Protein AF-A0A4U2G630-F1 (afdb_monomer_lite)

Structure (mmCIF, N/CA/C/O backbone):
data_AF-A0A4U2G630-F1
#
_entry.id   AF-A0A4U2G630-F1
#
loop_
_atom_site.group_PDB
_atom_site.id
_atom_site.type_symbol
_atom_site.label_atom_id
_atom_site.label_alt_id
_atom_site.label_comp_id
_atom_site.label_asym_id
_atom_site.label_entity_id
_atom_site.label_seq_id
_atom_site.pdbx_PDB_ins_code
_atom_site.Cartn_x
_atom_site.Cartn_y
_atom_site.Cartn_z
_atom_site.occupancy
_atom_site.B_iso_or_equiv
_atom_site.auth_seq_id
_atom_site.auth_comp_id
_atom_site.auth_asym_id
_atom_site.auth_atom_id
_atom_site.pdbx_PDB_model_num
ATOM 1 N N . ASP A 1 1 ? -2.296 0.374 -13.682 1.00 56.25 1 ASP A N 1
ATOM 2 C CA . ASP A 1 1 ? -2.463 1.040 -12.369 1.00 56.25 1 ASP A CA 1
ATOM 3 C C . ASP A 1 1 ? -3.712 0.517 -11.654 1.00 56.25 1 ASP A C 1
ATOM 5 O O . ASP A 1 1 ? -4.843 0.798 -12.035 1.00 56.25 1 ASP A O 1
ATOM 9 N N . GLY A 1 2 ? -3.519 -0.343 -10.653 1.00 74.00 2 GLY A N 1
ATOM 10 C CA . GLY A 1 2 ? -4.614 -0.911 -9.863 1.00 74.00 2 GLY A CA 1
ATOM 11 C C . GLY A 1 2 ? -4.872 -0.091 -8.603 1.00 74.00 2 GLY A C 1
ATOM 12 O O . GLY A 1 2 ? -3.931 0.359 -7.964 1.00 74.00 2 GLY A O 1
ATOM 13 N N . THR A 1 3 ? -6.135 0.055 -8.215 1.00 87.50 3 THR A N 1
ATOM 14 C CA . THR A 1 3 ? -6.516 0.613 -6.913 1.00 87.50 3 THR A CA 1
ATOM 15 C C . THR A 1 3 ? -7.260 -0.457 -6.136 1.00 87.50 3 THR A C 1
ATOM 17 O O . THR A 1 3 ? -8.222 -1.035 -6.648 1.00 87.50 3 THR A O 1
ATOM 20 N N . LEU A 1 4 ? -6.842 -0.709 -4.899 1.00 91.75 4 LEU A N 1
ATOM 21 C CA . LEU A 1 4 ? -7.585 -1.564 -3.986 1.00 91.75 4 LEU A CA 1
ATOM 22 C C . LEU A 1 4 ? -8.609 -0.716 -3.230 1.00 91.75 4 LEU A C 1
ATOM 24 O O . LEU A 1 4 ? -8.267 0.319 -2.662 1.00 91.75 4 LEU A O 1
ATOM 28 N N . ILE A 1 5 ? -9.860 -1.170 -3.214 1.00 93.75 5 ILE A N 1
ATOM 29 C CA . ILE A 1 5 ? -10.933 -0.574 -2.418 1.00 93.75 5 ILE A CA 1
ATOM 30 C C . ILE A 1 5 ? -11.453 -1.651 -1.474 1.00 93.75 5 ILE A C 1
ATOM 32 O O . ILE A 1 5 ? -11.800 -2.742 -1.926 1.00 93.75 5 ILE A O 1
ATOM 36 N N . PHE A 1 6 ? -11.508 -1.336 -0.185 1.00 94.50 6 PHE A N 1
ATOM 37 C CA . PHE A 1 6 ? -12.035 -2.211 0.861 1.00 94.50 6 PHE A CA 1
ATOM 38 C C . PHE A 1 6 ? -12.842 -1.400 1.877 1.00 94.50 6 PHE A C 1
ATOM 40 O O . PHE A 1 6 ? -12.805 -0.167 1.883 1.00 94.50 6 PHE A O 1
ATOM 47 N N . THR A 1 7 ? -13.625 -2.085 2.699 1.00 96.19 7 THR A N 1
ATOM 48 C CA . THR A 1 7 ? -14.614 -1.477 3.597 1.00 96.19 7 THR A CA 1
ATOM 49 C C . THR A 1 7 ? -14.462 -1.964 5.031 1.00 96.19 7 THR A C 1
ATOM 51 O O . THR A 1 7 ? -13.826 -2.988 5.280 1.00 96.19 7 THR A O 1
ATOM 54 N N . ASP A 1 8 ? -15.118 -1.285 5.973 1.00 95.25 8 ASP A N 1
ATOM 55 C CA . ASP A 1 8 ? -15.213 -1.753 7.363 1.00 95.25 8 ASP A CA 1
ATOM 56 C C . ASP A 1 8 ? -15.733 -3.193 7.442 1.00 95.25 8 ASP A C 1
ATOM 58 O O .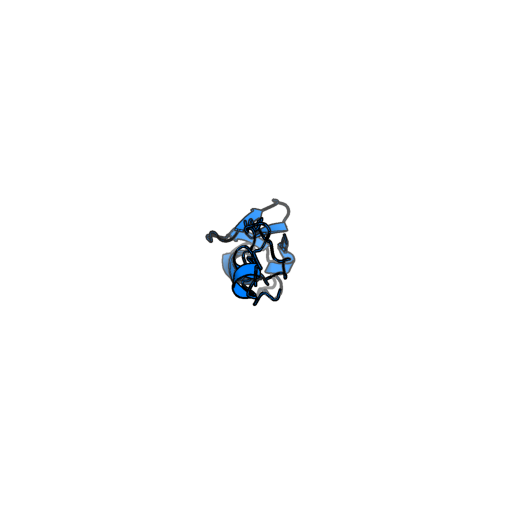 ASP A 1 8 ? -15.243 -4.000 8.224 1.00 95.25 8 ASP A O 1
ATOM 62 N N . ALA A 1 9 ? -16.706 -3.546 6.596 1.00 93.75 9 ALA A N 1
ATOM 63 C CA . ALA A 1 9 ? -17.265 -4.894 6.554 1.00 93.75 9 ALA A CA 1
ATOM 64 C C . ALA A 1 9 ? -16.233 -5.942 6.103 1.00 93.75 9 ALA A C 1
ATOM 66 O O . ALA A 1 9 ? -16.242 -7.068 6.605 1.00 93.75 9 ALA A O 1
ATOM 67 N N . ASP A 1 10 ? -15.331 -5.576 5.189 1.00 94.00 10 ASP A N 1
ATOM 68 C CA . ASP A 1 10 ? -14.247 -6.461 4.758 1.00 94.00 10 ASP A CA 1
ATOM 69 C C . ASP A 1 10 ? -13.258 -6.698 5.907 1.00 94.00 10 ASP A C 1
ATOM 71 O O . ASP A 1 10 ? -12.866 -7.836 6.152 1.00 94.00 10 ASP A O 1
ATOM 75 N N . LEU A 1 11 ? -12.924 -5.653 6.673 1.00 92.62 11 LEU A N 1
ATOM 76 C CA . LEU A 1 11 ? -12.021 -5.746 7.829 1.00 92.62 11 LEU A CA 1
ATOM 77 C C . LEU A 1 11 ? -12.637 -6.487 9.023 1.00 92.62 11 LEU A C 1
ATOM 79 O O . LEU A 1 11 ? -11.943 -7.197 9.746 1.00 92.62 11 LEU A O 1
ATOM 83 N N . LEU A 1 12 ? -13.951 -6.361 9.214 1.00 93.19 12 LEU A N 1
ATOM 84 C CA . LEU A 1 12 ? -14.703 -7.075 10.248 1.00 93.19 12 LEU A CA 1
ATOM 85 C C . LEU A 1 12 ? -15.044 -8.517 9.849 1.00 93.19 12 LEU A C 1
ATOM 87 O O . LEU A 1 12 ? -15.644 -9.255 10.635 1.00 93.19 12 LEU A O 1
ATOM 91 N N . THR A 1 13 ? -14.679 -8.955 8.641 1.00 91.44 13 THR A N 1
ATOM 92 C CA . THR A 1 13 ? -14.946 -10.327 8.208 1.00 91.44 13 THR A CA 1
ATOM 93 C C . THR A 1 13 ? -14.196 -11.317 9.096 1.00 91.44 13 THR A C 1
ATOM 95 O O . THR A 1 13 ? -12.972 -11.364 9.129 1.00 91.44 13 THR A O 1
ATOM 98 N N . GLY A 1 14 ? -14.953 -12.151 9.811 1.00 83.94 14 GLY A N 1
ATOM 99 C CA . GLY A 1 14 ? -14.401 -13.130 10.750 1.00 83.94 14 GLY A CA 1
ATOM 100 C C . GLY A 1 14 ? -14.114 -12.578 12.148 1.00 83.94 14 GLY A C 1
ATOM 101 O O . GLY A 1 14 ? -13.742 -13.360 13.020 1.00 83.94 14 GLY A O 1
ATOM 102 N N . ALA A 1 15 ? -14.338 -11.282 12.387 1.00 89.75 15 ALA A N 1
ATOM 103 C CA . ALA A 1 15 ? -14.334 -10.722 13.730 1.00 89.75 15 ALA A CA 1
ATOM 104 C C . ALA A 1 15 ? -15.608 -11.151 14.476 1.00 89.75 15 ALA A C 1
ATOM 106 O O . ALA A 1 15 ? -16.712 -11.137 13.926 1.00 89.75 15 ALA A O 1
ATOM 107 N N . THR A 1 16 ? -15.452 -11.562 15.732 1.00 90.31 16 THR A N 1
ATOM 108 C CA . THR A 1 16 ? -16.563 -11.974 16.593 1.00 90.31 16 THR A CA 1
ATOM 109 C C . THR A 1 16 ? -16.348 -11.443 17.991 1.00 90.31 16 THR A C 1
ATOM 111 O O . THR A 1 16 ? -15.246 -11.571 18.523 1.00 90.31 16 THR A O 1
ATOM 114 N N . ASP A 1 17 ? -17.419 -10.952 18.590 1.00 91.00 17 ASP A N 1
ATOM 115 C CA . ASP A 1 17 ? -17.475 -10.633 20.006 1.00 91.00 17 ASP A CA 1
ATOM 116 C C . ASP A 1 17 ? -18.181 -11.763 20.778 1.00 91.00 17 ASP A C 1
ATOM 118 O O . ASP A 1 17 ? -19.126 -12.369 20.254 1.00 91.00 17 ASP A O 1
ATOM 122 N N . ILE A 1 18 ? -17.707 -12.105 21.983 1.00 91.94 18 ILE A N 1
ATOM 123 C CA . ILE A 1 18 ? -18.263 -13.244 22.739 1.00 91.94 18 ILE A CA 1
ATOM 124 C C . ILE A 1 18 ? -19.534 -12.874 23.513 1.00 91.94 18 ILE A C 1
ATOM 126 O O . ILE A 1 18 ? -20.391 -13.735 23.743 1.00 91.94 18 ILE A O 1
ATOM 130 N N . GLU A 1 19 ? -19.700 -11.597 23.833 1.00 93.25 19 GLU A N 1
ATOM 131 C CA . GLU A 1 19 ? -20.904 -10.997 24.393 1.00 93.25 19 GLU A CA 1
ATOM 132 C C . GLU A 1 19 ? -21.966 -10.731 23.309 1.00 93.25 19 GLU A C 1
ATOM 134 O O . GLU A 1 19 ? -23.166 -10.699 23.605 1.00 93.25 19 GLU A O 1
ATOM 139 N N . GLY A 1 20 ? -21.544 -10.668 22.044 1.00 88.25 20 GLY A N 1
ATOM 140 C CA . GLY A 1 20 ? -22.388 -10.451 20.874 1.00 88.25 20 GLY A CA 1
ATOM 141 C C . GLY A 1 20 ? -22.630 -8.975 20.561 1.00 88.25 20 GLY A C 1
ATOM 142 O O . GLY A 1 20 ? -23.628 -8.659 19.903 1.00 88.25 20 GLY A O 1
ATOM 143 N N . ASP A 1 21 ? -21.753 -8.091 21.036 1.00 92.88 21 ASP A N 1
ATOM 144 C CA . ASP A 1 21 ? -21.815 -6.659 20.776 1.00 92.88 21 ASP A CA 1
ATOM 145 C C . ASP A 1 21 ? -21.473 -6.317 19.315 1.00 92.88 21 ASP A C 1
ATOM 147 O O . ASP A 1 21 ? -20.886 -7.096 18.555 1.00 92.88 21 ASP A O 1
ATOM 151 N N . ASN A 1 22 ? -21.922 -5.138 18.878 1.00 93.06 22 ASN A N 1
ATOM 152 C CA . ASN A 1 22 ? -21.716 -4.695 17.504 1.00 93.06 22 ASN A CA 1
ATOM 153 C C . ASN A 1 22 ? -20.299 -4.144 17.323 1.00 93.06 22 ASN A C 1
ATOM 155 O O . ASN A 1 22 ? -19.966 -3.104 17.883 1.00 93.06 22 ASN A O 1
ATOM 159 N N . LEU A 1 23 ? -19.531 -4.762 16.429 1.00 95.06 23 LEU A N 1
ATOM 160 C CA . LEU A 1 23 ? -18.167 -4.348 16.120 1.00 95.06 23 LEU A CA 1
ATOM 161 C C . LEU A 1 23 ? -18.112 -3.197 15.107 1.00 95.06 23 LEU A C 1
ATOM 163 O O . LEU A 1 23 ? -18.917 -3.121 14.174 1.00 95.06 23 LEU A O 1
ATOM 167 N N . THR A 1 24 ? -17.139 -2.309 15.290 1.00 95.12 24 THR A N 1
ATOM 168 C CA . THR A 1 24 ? -16.868 -1.148 14.431 1.00 95.12 24 THR A CA 1
ATOM 169 C C . THR A 1 24 ? -15.369 -0.973 14.204 1.00 95.12 24 THR A C 1
ATOM 171 O O . THR A 1 24 ? -14.569 -1.398 15.035 1.00 95.12 24 THR A O 1
ATOM 174 N N . ILE A 1 25 ? -14.992 -0.362 13.078 1.00 96.25 25 ILE A N 1
ATOM 175 C CA . ILE A 1 25 ? -13.609 0.038 12.802 1.00 96.25 25 ILE A CA 1
ATOM 176 C C . ILE A 1 25 ? -13.421 1.480 13.274 1.00 96.25 25 ILE A C 1
ATOM 178 O O . ILE A 1 25 ? -14.153 2.372 12.845 1.00 96.25 25 ILE A O 1
ATOM 182 N N . GLU A 1 26 ? -12.457 1.711 14.164 1.00 94.31 26 GLU A N 1
ATOM 183 C CA . GLU A 1 26 ? -12.134 3.063 14.644 1.00 94.31 26 GLU A CA 1
ATOM 184 C C . GLU A 1 26 ? -11.062 3.737 13.787 1.00 94.31 26 GLU A C 1
ATOM 186 O O . GLU A 1 26 ? -11.108 4.948 13.561 1.00 94.31 26 GLU A O 1
ATOM 191 N N . SER A 1 27 ? -10.079 2.963 13.324 1.00 93.31 27 SER A N 1
ATOM 192 C CA . SER A 1 27 ? -8.959 3.485 12.548 1.00 93.31 27 SER A CA 1
ATOM 193 C C . SER A 1 27 ? -8.395 2.432 11.596 1.00 93.31 27 SER A C 1
ATOM 195 O O . SER A 1 27 ? -8.419 1.237 11.892 1.00 93.31 27 SER A O 1
ATOM 197 N N . VAL A 1 28 ? -7.873 2.888 10.455 1.00 96.00 28 VAL A N 1
ATOM 198 C CA . VAL A 1 28 ? -7.062 2.084 9.531 1.00 96.00 28 VAL A CA 1
ATOM 199 C C . VAL A 1 28 ? -5.813 2.879 9.196 1.00 96.00 28 VAL A C 1
ATOM 201 O O . VAL A 1 28 ? -5.872 4.072 8.896 1.00 96.00 28 VAL A O 1
ATOM 204 N N . THR A 1 29 ? -4.667 2.217 9.266 1.00 95.06 29 THR A N 1
ATOM 205 C CA . THR A 1 29 ? -3.351 2.835 9.162 1.00 95.06 29 THR A CA 1
ATOM 206 C C . THR A 1 29 ? -2.448 2.055 8.218 1.00 95.06 29 THR A C 1
ATOM 208 O O . THR A 1 29 ? -2.509 0.829 8.104 1.00 95.06 29 THR A O 1
ATOM 211 N N . TYR A 1 30 ? -1.588 2.804 7.538 1.00 95.81 30 TYR A N 1
ATOM 212 C CA . TYR A 1 30 ? -0.513 2.299 6.702 1.00 95.81 30 TYR A CA 1
ATOM 213 C C . TYR A 1 30 ? 0.697 3.210 6.895 1.00 95.81 30 TYR A C 1
ATOM 215 O O . TYR A 1 30 ? 0.591 4.415 6.678 1.00 95.81 30 TYR A O 1
ATOM 223 N N . ASP A 1 31 ? 1.820 2.639 7.326 1.00 92.62 31 ASP A N 1
ATOM 224 C CA . ASP A 1 31 ? 3.071 3.376 7.582 1.00 92.62 31 ASP A CA 1
ATOM 225 C C . ASP A 1 31 ? 4.129 3.132 6.486 1.00 92.62 31 ASP A C 1
ATOM 227 O O . ASP A 1 31 ? 5.230 3.674 6.530 1.00 92.62 31 ASP A O 1
ATOM 231 N N . GLY A 1 32 ? 3.812 2.295 5.491 1.00 91.31 32 GLY A N 1
ATOM 232 C CA . GLY A 1 32 ? 4.732 1.973 4.403 1.00 91.31 32 GLY A CA 1
ATOM 233 C C . GLY A 1 32 ? 4.843 3.078 3.347 1.00 91.31 32 GLY A C 1
ATOM 234 O O . GLY A 1 32 ? 4.080 4.043 3.325 1.00 91.31 32 GLY A O 1
ATOM 235 N N . GLY A 1 33 ? 5.827 2.927 2.458 1.00 92.81 33 GLY A N 1
ATOM 236 C CA . GLY A 1 33 ? 6.121 3.884 1.384 1.00 92.81 33 GLY A CA 1
ATOM 237 C C . GLY A 1 33 ? 5.707 3.418 -0.012 1.00 92.81 33 GLY A C 1
ATOM 238 O O . GLY A 1 33 ? 5.961 4.129 -0.982 1.00 92.81 33 GLY A O 1
ATOM 239 N N . ASP A 1 34 ? 5.096 2.239 -0.123 1.00 93.25 34 ASP A N 1
ATOM 240 C CA . ASP A 1 34 ? 4.839 1.538 -1.388 1.00 93.25 34 ASP A CA 1
ATOM 241 C C . ASP A 1 34 ? 3.508 1.932 -2.044 1.00 93.25 34 ASP A C 1
ATOM 243 O O . ASP A 1 34 ? 3.119 1.388 -3.076 1.00 93.25 34 ASP A O 1
ATOM 247 N N . GLY A 1 35 ? 2.805 2.896 -1.455 1.00 93.44 35 GLY A N 1
ATOM 248 C CA . GLY A 1 35 ? 1.568 3.446 -1.979 1.00 93.44 35 GLY A CA 1
ATOM 249 C C . GLY A 1 35 ? 0.964 4.495 -1.058 1.00 93.44 35 GLY A C 1
ATOM 250 O O . GLY A 1 35 ? 1.564 4.920 -0.070 1.00 93.44 35 GLY A O 1
ATOM 251 N N . ILE A 1 36 ? -0.256 4.908 -1.385 1.00 94.56 36 ILE A N 1
ATOM 252 C CA . ILE A 1 36 ? -1.030 5.891 -0.631 1.00 94.56 36 ILE A CA 1
ATOM 253 C C . ILE A 1 36 ? -2.328 5.235 -0.166 1.00 94.56 36 ILE A C 1
ATOM 255 O O . ILE A 1 36 ? -3.170 4.860 -0.985 1.00 94.56 36 ILE A O 1
ATOM 259 N N . LEU A 1 37 ? -2.507 5.141 1.153 1.00 96.12 37 LEU A N 1
ATOM 260 C CA . LEU A 1 37 ? -3.787 4.804 1.773 1.00 96.12 37 LEU A CA 1
ATOM 261 C C . LEU A 1 37 ? -4.610 6.081 1.983 1.00 96.12 37 LEU A C 1
ATOM 263 O O . LEU A 1 37 ? -4.124 7.062 2.542 1.00 96.12 37 LEU A O 1
ATOM 267 N N . THR A 1 38 ? -5.869 6.055 1.555 1.00 95.88 38 THR A N 1
ATOM 268 C CA . THR A 1 38 ? -6.845 7.131 1.742 1.00 95.88 38 THR A CA 1
ATOM 269 C C . THR A 1 38 ? -8.071 6.593 2.469 1.00 95.88 38 THR A C 1
ATOM 271 O O . THR A 1 38 ? -8.731 5.680 1.977 1.00 95.88 38 THR A O 1
ATOM 274 N N . ASP A 1 39 ? -8.397 7.191 3.613 1.00 95.56 39 ASP A N 1
ATOM 275 C CA . ASP A 1 39 ? -9.693 7.026 4.273 1.00 95.56 39 ASP A CA 1
ATOM 276 C C . ASP A 1 39 ? -10.713 7.985 3.642 1.00 95.56 39 ASP A C 1
ATOM 278 O O . ASP A 1 39 ? -10.510 9.203 3.617 1.00 95.56 39 ASP A O 1
ATOM 282 N N . ASN A 1 40 ? -11.808 7.439 3.107 1.00 95.62 40 ASN A N 1
ATOM 283 C CA . ASN A 1 40 ? -12.859 8.227 2.462 1.00 95.62 40 ASN A CA 1
ATOM 284 C C . ASN A 1 40 ? -13.915 8.755 3.459 1.00 95.62 40 ASN A C 1
ATOM 286 O O . ASN A 1 40 ? -14.830 9.480 3.056 1.00 95.62 40 ASN A O 1
ATOM 290 N N . GLY A 1 41 ? -13.818 8.406 4.748 1.00 93.94 41 GLY A N 1
ATOM 291 C CA . GLY A 1 41 ? -14.669 8.910 5.833 1.00 93.94 41 GLY A CA 1
ATOM 292 C C . GLY A 1 41 ? -16.094 8.348 5.856 1.00 93.94 41 GLY A C 1
ATOM 293 O O . GLY A 1 41 ? -16.964 8.876 6.548 1.00 93.94 41 GLY A O 1
ATOM 294 N N . ASN A 1 42 ? -16.361 7.307 5.074 1.00 93.31 42 ASN A N 1
ATOM 295 C CA . ASN A 1 42 ? -17.659 6.638 4.958 1.00 93.31 42 ASN A CA 1
ATOM 296 C C . ASN A 1 42 ? -17.563 5.120 5.210 1.00 93.31 42 ASN A C 1
ATOM 298 O O . ASN A 1 42 ? -18.438 4.383 4.753 1.00 93.31 42 ASN A O 1
ATOM 302 N N . GLY A 1 43 ? -16.497 4.667 5.883 1.00 92.75 43 GLY A N 1
ATOM 303 C CA . GLY A 1 43 ? -16.201 3.246 6.101 1.00 92.75 43 GLY A CA 1
ATOM 304 C C . GLY A 1 43 ? -15.629 2.543 4.868 1.00 92.75 43 GLY A C 1
ATOM 305 O O . GLY A 1 43 ? -15.768 1.329 4.715 1.00 92.75 43 GLY A O 1
ATOM 306 N N . THR A 1 44 ? -15.055 3.311 3.933 1.00 96.06 44 THR A N 1
ATOM 307 C CA . THR A 1 44 ? -14.355 2.780 2.759 1.00 96.06 44 THR A CA 1
ATOM 308 C C . THR A 1 44 ? -12.950 3.352 2.681 1.00 96.06 44 THR A C 1
ATOM 310 O O . THR A 1 44 ? -12.736 4.546 2.907 1.00 96.06 44 THR A O 1
ATOM 313 N N . TYR A 1 45 ? -12.009 2.506 2.287 1.00 95.94 45 TYR A N 1
ATOM 314 C CA . TYR A 1 45 ? -10.594 2.817 2.195 1.00 95.94 45 TYR A CA 1
ATOM 315 C C . TYR A 1 45 ? -10.095 2.513 0.795 1.00 95.94 45 TYR A C 1
ATOM 317 O O . TYR A 1 45 ? -10.469 1.512 0.180 1.00 95.94 45 TYR A O 1
ATOM 325 N N . THR A 1 46 ? -9.238 3.396 0.305 1.00 95.38 46 THR A N 1
ATOM 326 C CA . THR A 1 46 ? -8.649 3.306 -1.024 1.00 95.38 46 THR A CA 1
ATOM 327 C C . THR A 1 46 ? -7.141 3.217 -0.875 1.00 95.38 46 THR A C 1
ATOM 329 O O . THR A 1 46 ? -6.530 4.130 -0.324 1.00 95.38 46 THR A O 1
ATOM 332 N N . PHE A 1 47 ? -6.531 2.153 -1.388 1.00 95.50 47 PHE A N 1
ATOM 333 C CA . PHE A 1 47 ? -5.082 2.032 -1.480 1.00 95.50 47 PHE A CA 1
ATOM 334 C C . PHE A 1 47 ? -4.639 2.087 -2.940 1.00 95.50 47 PHE A C 1
ATOM 336 O O . PHE A 1 47 ? -5.053 1.261 -3.757 1.00 95.50 47 PHE A O 1
ATOM 343 N N . ALA A 1 48 ? -3.802 3.072 -3.251 1.00 93.38 48 ALA A N 1
ATOM 344 C CA . ALA A 1 48 ? -3.159 3.233 -4.547 1.00 93.38 48 ALA A CA 1
ATOM 345 C C . ALA A 1 48 ? -1.665 2.885 -4.403 1.00 93.38 48 ALA A C 1
ATOM 347 O O . ALA A 1 48 ? -0.924 3.701 -3.847 1.00 93.38 48 ALA A O 1
ATOM 348 N N . PRO A 1 49 ? -1.219 1.697 -4.848 1.00 93.25 49 PRO A N 1
ATOM 349 C CA . PRO A 1 49 ? 0.197 1.351 -4.901 1.00 93.25 49 PRO A CA 1
ATOM 350 C C . PRO A 1 49 ? 0.977 2.321 -5.798 1.00 93.25 49 PRO A C 1
ATOM 352 O O . PRO A 1 49 ? 0.416 2.915 -6.724 1.00 93.25 49 PRO A O 1
ATOM 355 N N . ASN A 1 50 ? 2.276 2.462 -5.547 1.00 90.69 50 ASN A N 1
ATOM 356 C CA . ASN A 1 50 ? 3.174 3.184 -6.443 1.00 90.69 50 ASN A CA 1
ATOM 357 C C . ASN A 1 50 ? 3.228 2.504 -7.820 1.00 90.69 50 ASN A C 1
ATOM 359 O O . ASN A 1 50 ? 3.010 1.299 -7.951 1.00 90.69 50 ASN A O 1
ATOM 363 N N . GLU A 1 51 ? 3.543 3.283 -8.853 1.00 85.75 51 GLU A N 1
ATOM 364 C CA . GLU A 1 51 ? 3.721 2.756 -10.206 1.00 85.75 51 GLU A CA 1
ATOM 365 C C . GLU A 1 51 ? 4.791 1.652 -10.214 1.00 85.75 51 GLU A C 1
ATOM 367 O O . GLU A 1 51 ? 5.860 1.816 -9.620 1.00 85.75 51 GLU A O 1
ATOM 372 N N . ASN A 1 52 ? 4.480 0.531 -10.870 1.00 84.25 52 ASN A N 1
ATOM 373 C CA . ASN A 1 52 ? 5.334 -0.658 -10.982 1.00 84.25 52 ASN A CA 1
ATOM 374 C C . ASN A 1 52 ? 5.709 -1.319 -9.643 1.00 84.25 52 ASN A C 1
ATOM 376 O O . ASN A 1 52 ? 6.678 -2.071 -9.564 1.00 84.25 52 ASN A O 1
ATOM 380 N N . PHE A 1 53 ? 4.974 -1.033 -8.563 1.00 88.31 53 PHE A N 1
ATOM 381 C CA . PHE A 1 53 ? 5.131 -1.765 -7.314 1.00 88.31 53 PHE A CA 1
ATOM 382 C C . PHE A 1 53 ? 4.343 -3.076 -7.350 1.00 88.31 53 PHE A C 1
ATOM 384 O O . PHE A 1 53 ? 3.132 -3.097 -7.580 1.00 88.31 53 PHE A O 1
ATOM 391 N N . ASN A 1 54 ? 5.028 -4.160 -7.003 1.00 87.62 54 ASN A N 1
ATOM 392 C CA . ASN A 1 54 ? 4.443 -5.449 -6.678 1.00 87.62 54 ASN A CA 1
ATOM 393 C C . ASN A 1 54 ? 5.110 -6.001 -5.413 1.00 87.62 54 ASN A C 1
ATOM 395 O O . ASN A 1 54 ? 6.330 -5.939 -5.257 1.00 87.62 54 ASN A O 1
ATOM 399 N N . GLY A 1 55 ? 4.312 -6.552 -4.505 1.00 89.88 55 GLY A N 1
ATOM 400 C CA . GLY A 1 55 ? 4.786 -7.008 -3.203 1.00 89.88 55 GLY A CA 1
ATOM 401 C C . GLY A 1 55 ? 3.702 -7.004 -2.134 1.00 89.88 55 GLY A C 1
ATOM 402 O O . GLY A 1 55 ? 2.543 -6.682 -2.393 1.00 89.88 55 GLY A O 1
ATOM 403 N N . ASP A 1 56 ? 4.091 -7.377 -0.920 1.00 92.94 56 ASP A N 1
ATOM 404 C CA . ASP A 1 56 ? 3.181 -7.462 0.216 1.00 92.94 56 ASP A CA 1
ATOM 405 C C . ASP A 1 56 ? 3.097 -6.131 0.973 1.00 92.94 56 ASP A C 1
ATOM 407 O O . ASP A 1 56 ? 4.097 -5.454 1.215 1.00 92.94 56 ASP A O 1
ATOM 411 N N . VAL A 1 57 ? 1.879 -5.780 1.370 1.00 94.56 57 VAL A N 1
ATOM 412 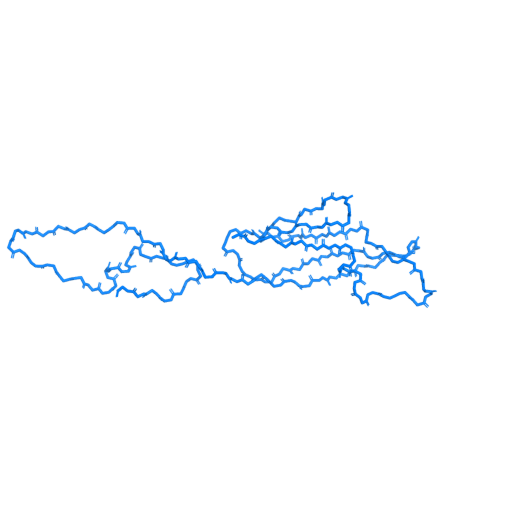C CA . VAL A 1 57 ? 1.511 -4.563 2.088 1.00 94.56 57 VAL A CA 1
ATOM 413 C C . VAL A 1 57 ? 0.753 -4.974 3.346 1.00 94.56 57 VAL A C 1
ATOM 415 O O . VAL A 1 57 ? -0.166 -5.787 3.285 1.00 94.56 57 VAL A O 1
ATOM 418 N N . ASN A 1 58 ? 1.125 -4.411 4.493 1.00 94.69 58 ASN A N 1
ATOM 419 C CA . ASN A 1 58 ? 0.460 -4.673 5.767 1.00 94.69 58 ASN A CA 1
ATOM 420 C C . ASN A 1 58 ? -0.302 -3.423 6.220 1.00 94.69 58 ASN A C 1
ATOM 422 O O . ASN A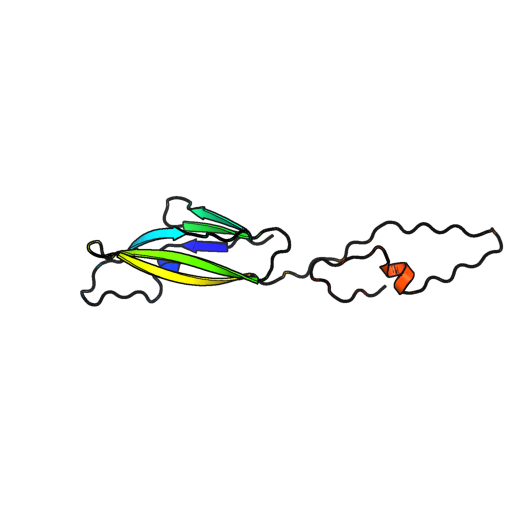 1 58 ? 0.286 -2.343 6.326 1.00 94.69 58 ASN A O 1
ATOM 426 N N . PHE A 1 59 ? -1.599 -3.576 6.480 1.00 95.44 59 PHE A N 1
ATOM 427 C CA . PHE A 1 59 ? -2.448 -2.523 7.034 1.00 95.44 59 PHE A CA 1
ATOM 428 C C . PHE A 1 59 ? -2.780 -2.846 8.487 1.00 95.44 59 PHE A C 1
ATOM 430 O O . PHE A 1 59 ? -3.205 -3.962 8.791 1.00 95.44 59 PHE A O 1
ATOM 437 N N . GLY A 1 60 ? -2.622 -1.866 9.374 1.00 95.81 60 GLY A N 1
ATOM 438 C CA . GLY A 1 60 ? -3.079 -1.950 10.760 1.00 95.81 60 GLY A CA 1
ATOM 439 C C . GLY A 1 60 ? -4.476 -1.357 10.896 1.00 95.81 60 GLY A C 1
ATOM 440 O O . GLY A 1 60 ? -4.770 -0.344 10.262 1.00 95.81 60 GLY A O 1
ATOM 441 N N . PHE A 1 61 ? -5.336 -1.948 11.717 1.00 95.94 61 PHE A N 1
ATOM 442 C CA . PHE A 1 61 ? -6.663 -1.403 11.999 1.00 95.94 61 PHE A CA 1
ATOM 443 C C . PHE A 1 61 ? -7.111 -1.697 13.428 1.00 95.94 61 PHE A C 1
ATOM 445 O O . PHE A 1 61 ? -6.692 -2.687 14.026 1.00 95.94 61 PHE A O 1
ATOM 452 N N . ASP A 1 62 ? -7.979 -0.841 13.957 1.00 96.25 62 ASP A N 1
ATOM 453 C CA . ASP A 1 62 ? -8.527 -0.962 15.307 1.00 96.25 62 ASP A CA 1
ATOM 454 C C . ASP A 1 62 ? -10.008 -1.338 15.254 1.00 96.25 62 ASP A C 1
ATOM 456 O O . ASP A 1 62 ? -10.811 -0.656 14.612 1.00 96.25 62 ASP A O 1
ATOM 460 N N . VAL A 1 63 ? -10.365 -2.418 15.950 1.00 95.94 63 VAL A N 1
ATOM 461 C CA . VAL A 1 63 ? -11.738 -2.915 16.085 1.00 95.94 63 VAL A CA 1
ATOM 462 C C . VAL A 1 63 ? -12.250 -2.594 17.484 1.00 95.94 63 VAL A C 1
ATOM 464 O O . VAL A 1 63 ? -11.597 -2.954 18.462 1.00 95.94 63 VAL A O 1
ATOM 467 N N . SER A 1 64 ? -13.425 -1.975 17.590 1.00 95.56 64 SER A N 1
ATOM 468 C CA . SER A 1 64 ? -14.081 -1.690 18.870 1.00 95.56 64 SER A CA 1
ATOM 469 C C . SER A 1 64 ? -15.486 -2.284 18.951 1.00 95.56 64 SER A C 1
ATOM 471 O O . SER A 1 64 ? -16.243 -2.237 17.977 1.00 95.56 64 SER A O 1
ATOM 473 N N . ASP A 1 65 ? -15.841 -2.794 20.132 1.00 95.19 65 ASP A N 1
ATOM 474 C CA . ASP A 1 65 ? -17.203 -3.199 20.518 1.00 95.19 65 ASP A CA 1
ATOM 475 C C . ASP A 1 65 ? -18.011 -2.053 21.176 1.00 95.19 65 ASP A C 1
ATOM 477 O O . ASP A 1 65 ? -19.166 -2.225 21.570 1.00 95.19 65 ASP A O 1
ATOM 481 N N . GLY A 1 66 ? -17.416 -0.857 21.282 1.00 92.69 66 GLY A N 1
ATOM 482 C CA . GLY A 1 66 ? -17.979 0.317 21.955 1.00 92.69 66 GLY A CA 1
ATOM 483 C C . GLY A 1 66 ? -17.561 0.483 23.422 1.00 92.69 66 GLY A C 1
ATOM 484 O O . GLY A 1 66 ? -17.843 1.533 24.010 1.00 92.69 66 GLY A O 1
ATOM 485 N N . THR A 1 67 ? -16.877 -0.504 24.002 1.00 92.62 67 THR A N 1
ATOM 486 C CA . THR A 1 67 ? -16.298 -0.472 25.354 1.00 92.62 67 THR A CA 1
ATOM 487 C C . THR A 1 67 ? -14.782 -0.635 25.309 1.00 92.62 67 THR A C 1
ATOM 489 O O . THR A 1 67 ? -14.067 0.177 25.902 1.00 92.62 67 THR A O 1
ATOM 492 N N . ASP A 1 68 ? -14.310 -1.652 24.593 1.00 92.88 68 ASP A N 1
ATOM 493 C CA . ASP A 1 68 ? -12.904 -1.987 24.415 1.00 92.88 68 ASP A CA 1
ATOM 494 C C . ASP A 1 68 ? -12.498 -1.858 22.936 1.00 92.88 68 ASP A C 1
ATOM 496 O O . ASP A 1 68 ? -13.329 -1.881 22.023 1.00 92.88 68 ASP A O 1
ATOM 500 N N . THR A 1 69 ? -11.193 -1.702 22.703 1.00 95.19 69 THR A N 1
ATOM 501 C CA . THR A 1 69 ? -10.602 -1.595 21.361 1.00 95.19 69 THR A CA 1
ATOM 502 C C . THR A 1 69 ? -9.415 -2.547 21.247 1.00 95.19 69 THR A C 1
ATOM 504 O O . THR A 1 69 ? -8.557 -2.604 22.134 1.00 95.19 69 THR A O 1
ATOM 507 N N . VAL A 1 70 ? -9.349 -3.284 20.139 1.00 94.38 70 VAL A N 1
ATOM 508 C CA . VAL A 1 70 ? -8.287 -4.243 19.823 1.00 94.38 70 VAL A CA 1
ATOM 509 C C . VAL A 1 70 ? -7.670 -3.907 18.471 1.00 94.38 70 VAL A C 1
ATOM 511 O O . VAL A 1 70 ? -8.373 -3.803 17.468 1.00 94.38 70 VAL A O 1
ATOM 514 N N . SER A 1 71 ? -6.343 -3.807 18.433 1.00 95.19 71 SER A N 1
ATOM 515 C CA . SER A 1 71 ? -5.595 -3.629 17.188 1.00 95.19 71 SER A CA 1
ATOM 516 C C . SER A 1 71 ? -5.355 -4.965 16.485 1.00 95.19 71 SER A C 1
ATOM 518 O O . SER A 1 71 ? -4.960 -5.956 17.109 1.00 95.19 71 SER A O 1
ATOM 520 N N . ALA A 1 72 ? -5.535 -4.970 15.171 1.00 93.62 72 ALA A N 1
ATOM 521 C CA . ALA A 1 72 ? -5.313 -6.096 14.279 1.00 93.62 72 ALA A CA 1
ATOM 522 C C . ALA A 1 72 ? -4.577 -5.644 13.009 1.00 93.62 72 ALA A C 1
ATOM 524 O O . ALA A 1 72 ? -4.350 -4.455 12.778 1.00 93.62 72 ALA A O 1
ATOM 525 N N . ASN A 1 73 ? -4.172 -6.612 12.191 1.00 93.31 73 ASN A N 1
ATOM 526 C CA . ASN A 1 73 ? -3.506 -6.360 10.923 1.00 93.31 73 ASN A CA 1
ATOM 527 C C . ASN A 1 73 ? -4.095 -7.222 9.808 1.00 93.31 73 ASN A C 1
ATOM 529 O O . ASN A 1 73 ? -4.588 -8.324 10.053 1.00 93.31 73 ASN A O 1
ATOM 533 N N . ILE A 1 74 ? -4.001 -6.722 8.579 1.00 91.69 74 ILE A N 1
ATOM 534 C CA . ILE A 1 74 ? -4.329 -7.461 7.362 1.00 91.69 74 ILE A CA 1
ATOM 535 C C . ILE A 1 74 ? -3.160 -7.380 6.383 1.00 91.69 74 ILE A C 1
ATOM 537 O O . ILE A 1 74 ? -2.600 -6.309 6.143 1.00 91.69 74 ILE A O 1
ATOM 541 N N . ASP A 1 75 ? -2.796 -8.535 5.837 1.00 91.88 75 ASP A N 1
ATOM 542 C CA . ASP A 1 75 ? -1.770 -8.674 4.811 1.00 91.88 75 ASP A CA 1
ATOM 543 C C . ASP A 1 75 ? -2.429 -8.699 3.428 1.00 91.88 75 ASP A C 1
ATOM 545 O O . ASP A 1 75 ? -3.350 -9.478 3.168 1.00 91.88 75 ASP A O 1
ATOM 549 N N . VAL A 1 76 ? -1.953 -7.835 2.537 1.00 90.19 76 VAL A N 1
ATOM 550 C CA . VAL A 1 76 ? -2.449 -7.660 1.171 1.00 90.19 76 VAL A CA 1
ATOM 551 C C . VAL A 1 76 ? -1.286 -7.839 0.209 1.00 90.19 76 VAL A C 1
ATOM 553 O O . VAL A 1 76 ? -0.266 -7.179 0.349 1.00 90.19 76 VAL A O 1
ATOM 556 N N . SER A 1 77 ? -1.447 -8.690 -0.801 1.00 89.38 77 SER A N 1
ATOM 557 C CA . SER A 1 77 ? -0.421 -8.900 -1.826 1.00 89.38 77 SER A CA 1
ATOM 558 C C . SER A 1 77 ? -0.795 -8.171 -3.116 1.00 89.38 77 SER A C 1
ATOM 560 O O . SER A 1 77 ? -1.862 -8.414 -3.686 1.00 89.38 77 SER A O 1
ATOM 562 N N . VAL A 1 78 ? 0.075 -7.268 -3.569 1.00 88.81 78 VAL A N 1
ATOM 563 C CA . VAL A 1 78 ? -0.033 -6.564 -4.851 1.00 88.81 78 VAL A CA 1
ATOM 564 C C . VAL A 1 78 ? 0.705 -7.384 -5.903 1.00 88.81 78 VAL A C 1
ATOM 566 O O . VAL A 1 78 ? 1.928 -7.517 -5.865 1.00 88.81 78 VAL A O 1
ATOM 569 N N . THR A 1 79 ? -0.039 -7.953 -6.846 1.00 84.88 79 THR A N 1
ATOM 570 C CA . THR A 1 79 ? 0.533 -8.734 -7.947 1.00 84.88 79 THR A CA 1
ATOM 571 C C . THR A 1 79 ? 1.009 -7.822 -9.067 1.00 84.88 79 THR A C 1
ATOM 573 O O . THR A 1 79 ? 0.295 -6.885 -9.428 1.00 84.88 79 THR A O 1
ATOM 576 N N . ALA A 1 80 ? 2.161 -8.145 -9.655 1.00 82.50 80 ALA A N 1
ATOM 577 C CA . ALA A 1 80 ? 2.622 -7.499 -10.879 1.00 82.50 80 ALA A CA 1
ATOM 578 C C . ALA A 1 80 ? 1.594 -7.672 -12.009 1.00 82.50 80 ALA A C 1
ATOM 580 O O . ALA A 1 80 ? 0.876 -8.680 -12.069 1.00 82.50 80 ALA A O 1
ATOM 581 N N . VAL A 1 81 ? 1.530 -6.679 -12.888 1.00 81.25 81 VAL A N 1
ATOM 582 C CA . VAL A 1 81 ? 0.778 -6.730 -14.141 1.00 81.25 81 VAL A CA 1
ATOM 583 C C . VAL A 1 81 ? 1.815 -6.661 -15.248 1.00 81.25 81 VAL A C 1
ATOM 585 O O . VAL A 1 81 ? 2.624 -5.759 -15.217 1.00 81.25 81 VAL A O 1
ATOM 5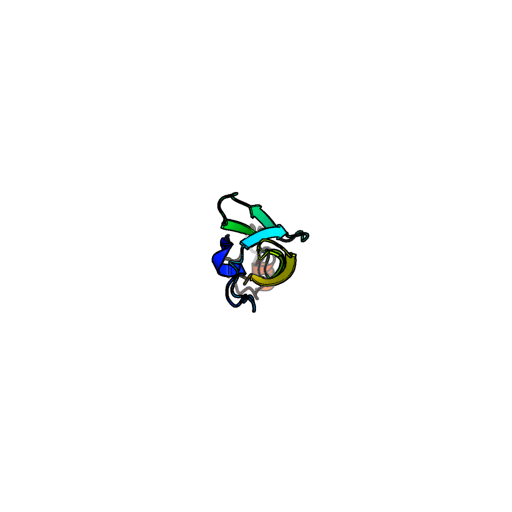88 N N . ASP A 1 82 ? 1.776 -7.602 -16.188 1.00 77.81 82 ASP A N 1
ATOM 589 C CA . ASP A 1 82 ? 2.690 -7.658 -17.337 1.00 77.81 82 ASP A CA 1
ATOM 590 C C . ASP A 1 82 ? 2.581 -6.376 -18.181 1.00 77.81 82 ASP A C 1
ATOM 592 O O . ASP A 1 82 ? 1.548 -6.145 -18.832 1.00 77.81 82 ASP A O 1
ATOM 596 N N . ASP A 1 83 ? 3.608 -5.528 -18.132 1.00 75.81 83 ASP A N 1
ATOM 597 C CA . ASP A 1 83 ? 3.708 -4.310 -18.923 1.00 75.81 83 ASP A CA 1
ATOM 598 C C . ASP A 1 83 ? 4.472 -4.570 -20.229 1.00 75.81 83 ASP A C 1
ATOM 600 O O . ASP A 1 83 ? 5.308 -5.456 -20.364 1.00 75.81 83 ASP A O 1
ATOM 604 N N . ALA A 1 84 ? 4.154 -3.802 -21.273 1.00 78.69 84 ALA A N 1
ATOM 605 C CA . ALA A 1 84 ? 4.833 -3.978 -22.552 1.00 78.69 84 ALA A CA 1
ATOM 606 C C . ALA A 1 84 ? 6.280 -3.454 -22.476 1.00 78.69 84 ALA A C 1
ATOM 608 O O . ALA A 1 84 ? 6.501 -2.349 -21.966 1.00 78.69 84 ALA A O 1
ATOM 609 N N . PRO A 1 85 ? 7.251 -4.139 -23.105 1.00 82.94 85 PRO A N 1
ATOM 610 C CA . PRO A 1 85 ? 8.627 -3.680 -23.102 1.00 82.94 85 PRO A CA 1
ATOM 611 C C . PRO A 1 85 ? 8.766 -2.356 -23.853 1.00 82.94 85 PRO A 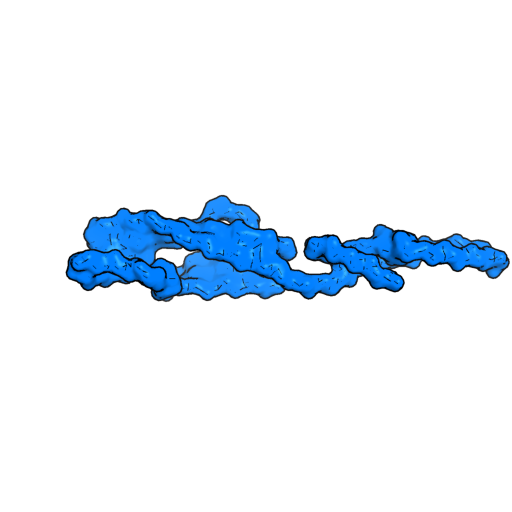C 1
ATOM 613 O O . PRO A 1 85 ? 8.187 -2.143 -24.926 1.00 82.94 85 PRO A O 1
ATOM 616 N N . VAL A 1 86 ? 9.591 -1.464 -23.313 1.00 83.19 86 VAL A N 1
ATOM 617 C CA . VAL A 1 86 ? 9.867 -0.141 -23.882 1.00 83.19 86 VAL A CA 1
ATOM 618 C C . VAL A 1 86 ? 11.257 -0.156 -24.507 1.00 83.19 8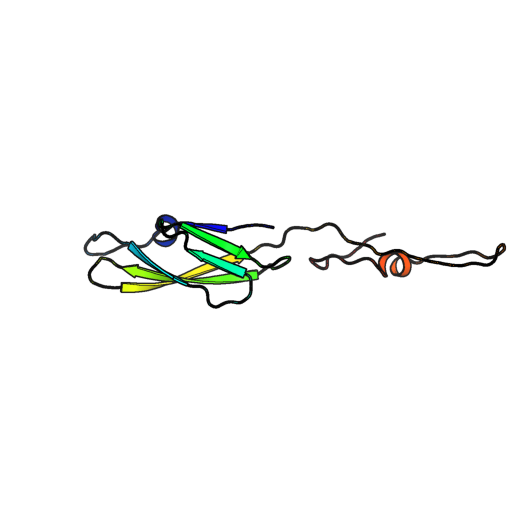6 VAL A C 1
ATOM 620 O O . VAL A 1 86 ? 12.213 -0.568 -23.861 1.00 83.19 86 VAL A O 1
ATOM 623 N N . SER A 1 87 ? 11.397 0.312 -25.753 1.00 85.00 87 SER A N 1
ATOM 624 C CA . SER A 1 87 ? 12.695 0.427 -26.438 1.00 85.00 87 SER A CA 1
ATOM 625 C C . SER A 1 87 ? 12.995 1.860 -26.864 1.00 85.00 87 SER A C 1
ATOM 627 O O . SER A 1 87 ? 12.123 2.558 -27.381 1.00 85.00 87 SER A O 1
ATOM 629 N N . GLY A 1 88 ? 14.252 2.277 -26.699 1.00 79.75 88 GLY A N 1
ATOM 630 C CA . GLY A 1 88 ? 14.786 3.526 -27.250 1.00 79.75 88 GLY A CA 1
ATOM 631 C C . GLY A 1 88 ? 15.223 3.426 -28.719 1.00 79.75 88 GLY A C 1
ATOM 632 O O . GLY A 1 88 ? 15.250 2.343 -29.310 1.00 79.75 88 GLY A O 1
ATOM 633 N N . ASP A 1 89 ? 15.602 4.570 -29.297 1.00 81.00 89 ASP A N 1
ATOM 634 C CA . ASP A 1 89 ? 16.118 4.656 -30.668 1.00 81.00 89 ASP A CA 1
ATOM 635 C C . ASP A 1 89 ? 17.524 4.050 -30.780 1.00 81.00 89 ASP A C 1
ATOM 637 O O . ASP A 1 89 ? 18.442 4.389 -30.028 1.00 81.00 89 ASP A O 1
ATOM 641 N N . LEU A 1 90 ? 17.722 3.209 -31.796 1.00 80.50 90 LEU A N 1
ATOM 642 C CA . LEU A 1 90 ? 19.034 2.707 -32.189 1.00 80.50 90 LEU A CA 1
ATOM 643 C C . LEU A 1 90 ? 19.525 3.464 -33.425 1.00 80.50 90 LEU A C 1
ATOM 645 O O . LEU A 1 90 ? 18.872 3.466 -34.469 1.00 80.50 90 LEU A O 1
ATOM 649 N N . ALA A 1 91 ? 20.705 4.075 -33.330 1.00 82.19 91 ALA A N 1
ATOM 650 C CA . ALA A 1 91 ? 21.348 4.744 -34.454 1.00 82.19 91 ALA A CA 1
ATOM 651 C C . ALA A 1 91 ? 22.667 4.050 -34.801 1.00 82.19 91 ALA A C 1
ATOM 653 O O . ALA A 1 91 ? 23.582 3.970 -33.981 1.00 82.19 91 ALA A O 1
ATOM 654 N N . TYR A 1 92 ? 22.777 3.592 -36.047 1.00 81.06 92 TYR A N 1
ATOM 655 C CA . TYR A 1 92 ? 23.997 3.003 -36.586 1.00 81.06 92 TYR A CA 1
ATOM 656 C C . TYR A 1 92 ? 24.379 3.701 -37.889 1.00 81.06 92 TYR A C 1
ATOM 658 O O . TYR A 1 92 ? 23.525 3.977 -38.728 1.00 81.06 92 TYR A O 1
ATOM 666 N N . SER A 1 93 ? 25.672 3.967 -38.062 1.00 85.94 93 SER A N 1
ATOM 667 C CA . SER A 1 93 ? 26.234 4.505 -39.300 1.00 85.94 93 SER A CA 1
ATOM 668 C C . SER A 1 93 ? 27.175 3.473 -39.902 1.00 85.94 93 SER A C 1
ATOM 670 O O . SER A 1 93 ? 28.014 2.918 -39.194 1.00 85.94 93 SER A O 1
ATOM 672 N N . ILE A 1 94 ? 27.048 3.248 -41.207 1.00 88.06 94 ILE A N 1
ATOM 673 C CA . ILE A 1 94 ? 27.974 2.437 -41.996 1.00 88.06 94 ILE A CA 1
ATOM 674 C C . ILE A 1 94 ? 28.410 3.218 -43.231 1.00 88.06 94 ILE A C 1
ATOM 676 O O . ILE A 1 94 ? 27.669 4.074 -43.715 1.00 88.06 94 ILE A O 1
ATOM 680 N N . ASP A 1 95 ? 29.604 2.919 -43.731 1.00 90.81 95 ASP A N 1
ATOM 681 C CA . ASP A 1 95 ? 30.025 3.369 -45.056 1.00 90.81 95 ASP A CA 1
ATOM 682 C C . ASP A 1 95 ? 29.128 2.739 -46.138 1.00 90.81 95 ASP A C 1
ATOM 684 O O . ASP A 1 95 ? 28.535 1.684 -45.910 1.00 90.81 95 ASP A O 1
ATOM 688 N N . GLU A 1 96 ? 29.033 3.370 -47.313 1.00 86.19 96 GLU A N 1
ATOM 689 C CA . GLU A 1 96 ? 28.164 2.935 -48.429 1.00 86.19 96 GLU A CA 1
ATOM 690 C C . GLU A 1 96 ? 28.386 1.462 -48.822 1.00 86.19 96 GLU A C 1
ATOM 692 O O . GLU A 1 96 ? 27.437 0.749 -49.138 1.00 86.19 96 GLU A O 1
ATOM 697 N N . ASP A 1 97 ? 29.630 0.994 -48.715 1.00 90.81 97 ASP A N 1
ATOM 698 C CA . ASP A 1 97 ? 30.039 -0.379 -49.029 1.00 90.81 97 ASP A CA 1
ATOM 699 C C . ASP A 1 97 ? 30.159 -1.277 -47.781 1.00 90.81 97 ASP A C 1
ATOM 701 O O . ASP A 1 97 ? 30.690 -2.392 -47.832 1.00 90.81 97 ASP A O 1
ATOM 705 N N . GLY A 1 98 ? 29.709 -0.781 -46.629 1.00 82.44 98 GLY A N 1
ATOM 706 C CA . GLY A 1 98 ? 29.720 -1.492 -45.361 1.00 82.44 98 GLY A CA 1
ATOM 707 C C . GLY A 1 98 ? 28.537 -2.448 -45.214 1.00 82.44 98 GLY A C 1
ATOM 708 O O . GLY A 1 98 ? 27.478 -2.289 -45.813 1.00 82.44 98 GLY A O 1
ATOM 709 N N . SER A 1 99 ? 28.691 -3.445 -44.346 1.00 86.38 99 SER A N 1
ATOM 710 C CA . SER A 1 99 ? 27.578 -4.271 -43.874 1.00 86.38 99 SER A CA 1
ATOM 711 C C . SER A 1 99 ? 27.520 -4.215 -42.358 1.00 86.38 99 SER A C 1
ATOM 713 O O . SER A 1 99 ? 28.546 -4.425 -41.705 1.00 86.38 99 SER A O 1
ATOM 715 N N . ILE A 1 100 ? 26.330 -4.005 -41.798 1.00 84.31 100 ILE A N 1
ATOM 716 C CA . ILE A 1 100 ? 26.097 -4.144 -40.363 1.00 84.31 100 ILE A CA 1
ATOM 717 C C . ILE A 1 100 ? 25.462 -5.500 -40.062 1.00 84.31 100 ILE A C 1
ATOM 719 O O . ILE A 1 100 ? 24.505 -5.922 -40.707 1.00 84.31 100 ILE A O 1
ATOM 723 N N . ARG A 1 101 ? 26.010 -6.193 -39.066 1.00 86.50 101 ARG A N 1
ATOM 724 C CA . ARG A 1 101 ? 25.362 -7.328 -38.410 1.00 86.50 101 ARG A CA 1
ATOM 725 C C . ARG A 1 101 ? 25.022 -6.881 -37.002 1.00 86.50 101 ARG A C 1
ATOM 727 O O . ARG A 1 101 ? 25.932 -6.566 -36.245 1.00 86.50 101 ARG A O 1
ATOM 734 N N . LEU A 1 102 ? 23.733 -6.853 -36.693 1.00 83.69 102 LEU A N 1
ATOM 735 C CA . LEU A 1 102 ? 23.240 -6.603 -35.348 1.00 83.69 102 LEU A CA 1
ATOM 736 C C . LEU A 1 102 ? 23.049 -7.944 -34.644 1.00 83.69 102 LEU A C 1
ATOM 738 O O . LEU A 1 102 ? 22.489 -8.878 -35.221 1.00 83.69 102 LEU A O 1
ATOM 742 N N . SER A 1 103 ? 23.564 -8.049 -33.427 1.00 86.75 103 SER A N 1
ATOM 743 C CA . SER A 1 103 ? 23.264 -9.152 -32.526 1.00 86.75 103 SER A CA 1
ATOM 744 C C . SER A 1 103 ? 21.952 -8.893 -31.777 1.00 86.75 103 SER A C 1
ATOM 746 O O . SER A 1 103 ? 21.462 -7.762 -31.739 1.00 86.75 103 SER A O 1
ATOM 748 N N . GLN A 1 104 ? 21.381 -9.937 -31.173 1.00 83.50 104 GLN A N 1
ATOM 749 C CA . GLN A 1 104 ? 20.180 -9.793 -30.347 1.00 83.50 104 GLN A CA 1
ATOM 750 C C . GLN A 1 104 ? 20.449 -8.855 -29.164 1.00 83.50 104 GLN A C 1
ATOM 752 O O . GLN A 1 104 ? 19.626 -7.997 -28.869 1.00 83.50 104 GLN A O 1
ATOM 757 N N . GLU A 1 105 ? 21.644 -8.921 -28.569 1.00 82.19 105 GLU A N 1
ATOM 758 C CA . GLU A 1 105 ? 22.041 -7.997 -27.503 1.00 82.19 105 GLU A CA 1
ATOM 759 C C . GLU A 1 105 ? 22.086 -6.542 -27.991 1.00 82.19 105 GLU A C 1
ATOM 761 O O . GLU A 1 105 ? 21.733 -5.634 -27.247 1.00 82.19 105 GLU A O 1
ATOM 766 N N . GLN A 1 106 ? 22.487 -6.293 -29.246 1.00 84.12 106 GLN A N 1
ATOM 767 C CA . GLN A 1 106 ? 22.478 -4.940 -29.813 1.00 84.12 106 GLN A CA 1
ATOM 768 C C . GLN A 1 106 ? 21.051 -4.420 -30.022 1.00 84.12 106 GLN A C 1
ATOM 770 O O . GLN A 1 106 ? 20.800 -3.250 -29.736 1.00 84.12 106 GLN A O 1
ATOM 775 N N . LEU A 1 107 ? 20.126 -5.281 -30.461 1.00 82.56 107 LEU A N 1
ATOM 776 C CA . LEU A 1 107 ? 18.708 -4.937 -30.619 1.00 82.56 107 LEU A CA 1
ATOM 777 C C . LEU A 1 107 ? 18.024 -4.668 -29.272 1.00 82.56 107 LEU A C 1
ATOM 779 O O . LEU A 1 107 ? 17.228 -3.742 -29.169 1.00 82.56 107 LEU A O 1
ATOM 783 N N . LEU A 1 108 ? 18.380 -5.430 -28.237 1.00 85.25 108 LEU A N 1
ATOM 784 C CA . LEU A 1 108 ? 17.814 -5.305 -26.891 1.00 85.25 108 LEU A CA 1
ATOM 785 C C . LEU A 1 108 ? 18.543 -4.281 -26.011 1.00 85.25 108 LEU A C 1
ATOM 787 O O . LEU A 1 108 ? 18.098 -3.996 -24.908 1.00 85.25 108 LEU A O 1
ATOM 791 N N . SER A 1 109 ? 19.649 -3.692 -26.479 1.00 84.06 109 SER A N 1
ATOM 792 C CA . SER A 1 109 ? 20.501 -2.809 -25.663 1.00 84.06 109 SER A CA 1
ATOM 793 C C . SER A 1 109 ? 19.815 -1.542 -25.138 1.00 84.06 109 SER A C 1
ATOM 795 O O . SER A 1 109 ? 20.320 -0.927 -24.200 1.00 84.06 109 SER A O 1
ATOM 797 N N . GLN A 1 110 ? 18.710 -1.131 -25.761 1.00 82.81 110 GLN A N 1
ATOM 798 C CA . GLN A 1 110 ? 17.880 0.006 -25.349 1.00 82.81 110 GLN A CA 1
ATOM 799 C C . GLN A 1 110 ? 16.475 -0.426 -24.922 1.00 82.81 110 GLN A C 1
ATOM 801 O O . GLN A 1 110 ? 15.629 0.438 -24.702 1.00 82.81 110 GLN A O 1
ATOM 806 N N . ALA A 1 111 ? 16.218 -1.734 -24.868 1.00 85.25 111 ALA A N 1
ATOM 807 C CA . ALA A 1 111 ? 14.940 -2.283 -24.473 1.00 85.25 111 ALA A CA 1
ATOM 808 C C . ALA A 1 111 ? 14.966 -2.608 -22.976 1.00 85.25 111 ALA A C 1
ATOM 810 O O . ALA A 1 111 ? 15.928 -3.190 -22.472 1.00 85.25 111 ALA A O 1
ATOM 811 N N . SER A 1 112 ? 13.919 -2.209 -22.269 1.00 83.69 112 SER A N 1
ATOM 812 C CA . SER A 1 112 ? 13.718 -2.507 -20.856 1.00 83.69 112 SER A CA 1
ATOM 813 C C . SER A 1 112 ? 12.280 -2.923 -20.619 1.00 83.69 112 SER A C 1
ATOM 815 O O . SER A 1 112 ? 11.362 -2.360 -21.216 1.00 83.69 112 SER A O 1
ATOM 817 N N . ASP A 1 113 ? 12.119 -3.863 -19.706 1.00 84.75 113 ASP A N 1
ATOM 818 C CA . ASP A 1 113 ? 10.846 -4.300 -19.161 1.00 84.75 113 ASP A CA 1
ATOM 819 C C . ASP A 1 113 ? 10.763 -3.887 -17.693 1.00 84.75 113 ASP A C 1
ATOM 821 O O . ASP A 1 113 ? 11.804 -3.830 -17.025 1.00 84.75 113 ASP A O 1
ATOM 825 N N . VAL A 1 114 ? 9.573 -3.547 -17.203 1.00 83.12 114 VAL A N 1
ATOM 826 C CA . VAL A 1 114 ? 9.436 -3.017 -15.843 1.00 83.12 114 VAL A CA 1
ATOM 827 C C . VAL A 1 114 ? 9.334 -4.125 -14.793 1.00 83.12 114 VAL A C 1
ATOM 829 O O . VAL A 1 114 ? 9.873 -3.956 -13.696 1.00 83.12 114 VAL A O 1
ATOM 832 N N . GLU A 1 115 ? 8.787 -5.289 -15.160 1.00 82.88 115 GLU A N 1
ATOM 833 C CA . GLU A 1 115 ? 8.846 -6.525 -14.371 1.00 82.88 115 GLU A CA 1
ATOM 834 C C . GLU A 1 115 ? 10.225 -7.197 -14.469 1.00 82.88 115 GLU A C 1
ATOM 836 O O . GLU A 1 115 ? 10.629 -7.956 -13.581 1.00 82.88 115 GLU A O 1
ATOM 841 N N . GLY A 1 116 ? 10.980 -6.869 -15.519 1.00 74.88 116 GLY A N 1
ATOM 842 C CA . GLY A 1 116 ? 12.316 -7.400 -15.764 1.00 74.88 116 GLY A CA 1
ATOM 843 C C . GLY A 1 116 ? 12.297 -8.764 -16.446 1.00 74.88 116 GLY A C 1
ATOM 844 O O . GLY A 1 116 ? 13.259 -9.525 -16.295 1.00 74.88 116 GLY A O 1
ATOM 845 N N . ASP A 1 117 ? 11.227 -9.065 -17.182 1.00 79.38 117 ASP A N 1
ATOM 846 C CA . ASP A 1 117 ? 11.116 -10.292 -17.959 1.00 79.38 117 ASP A CA 1
ATOM 847 C C . ASP A 1 117 ? 12.135 -10.333 -19.113 1.00 79.38 117 ASP A C 1
ATOM 849 O O . ASP A 1 117 ? 12.596 -9.315 -19.645 1.00 79.38 117 ASP A O 1
ATOM 853 N N . ASP A 1 118 ? 12.523 -11.552 -19.501 1.00 81.00 118 ASP A N 1
ATOM 854 C CA . ASP A 1 118 ? 13.496 -11.768 -20.570 1.00 81.00 118 ASP A CA 1
ATOM 855 C C . ASP A 1 118 ? 12.950 -11.257 -21.912 1.00 81.00 118 ASP A C 1
ATOM 857 O O . ASP A 1 118 ? 11.971 -11.768 -22.461 1.00 81.00 118 ASP A O 1
ATOM 861 N N . LEU A 1 119 ? 13.649 -10.284 -22.496 1.00 80.50 119 LEU A N 1
ATOM 862 C CA . LEU A 1 119 ? 13.275 -9.706 -23.779 1.00 80.50 119 LEU A CA 1
ATOM 863 C C . LEU A 1 119 ? 13.760 -10.548 -24.960 1.00 80.50 119 LEU A C 1
ATOM 865 O O . LEU A 1 119 ? 14.886 -11.048 -24.986 1.00 80.50 119 LEU A O 1
ATOM 869 N N . THR A 1 120 ? 12.937 -10.627 -26.007 1.00 79.50 120 THR A N 1
ATOM 870 C CA . THR A 1 120 ? 13.306 -11.261 -27.280 1.00 79.50 120 THR A CA 1
ATOM 871 C C . THR A 1 120 ? 13.079 -10.306 -28.449 1.00 79.50 120 THR A C 1
ATOM 873 O O . THR A 1 120 ? 11.975 -9.788 -28.602 1.00 79.50 120 THR A O 1
ATOM 876 N N . ALA A 1 121 ? 14.111 -10.104 -29.276 1.00 74.00 121 ALA A N 1
ATOM 877 C CA . ALA A 1 121 ? 14.053 -9.351 -30.537 1.00 74.00 121 ALA A CA 1
ATOM 878 C C . ALA A 1 121 ? 13.879 -10.254 -31.765 1.00 74.00 121 ALA A C 1
ATOM 880 O O . ALA A 1 121 ? 14.406 -11.395 -31.723 1.00 74.00 121 ALA A O 1
#

Radius of gyration: 24.64 Å; chains: 1; bounding box: 52×22×74 Å

Secondary structure (DSSP, 8-state):
---EEEEHHHHTTT---SS-PPPEEEEEE---SSEEEEE-SSSEEEEEEPTT--EEEEEEEEEE-SS-EEEEEEEEEE----PPPEE--------TT------HHHHHTTEE-SS-PPP--

Sequence (121 aa):
DGTLIFTDADLLTGATDIEGDNLTIESVTYDGGDGILTDNGNGTYTFAPNENFNGDVNFGFDVSDGTDTVSANIDVSVTAVDDAPVSGDLAYSIDEDGSIRLSQEQLLSQASDVEGDDLTA

pLDDT: mean 88.95, std 6.62, range [56.25, 96.25]

Foldseek 3Di:
DDKDKDFQCRVCVVPQDPVGADKGWPDKDFPDDQWDWDDPVPRMIITDGDPLDWAKGKMKTWMDSPPDIDIDIDIDTGDGDFDDKDFDDDDDDDDPPDDDDDDQCNVCVRIAGSVGDDDGD